Protein AF-A0A6J3C4P9-F1 (afdb_monomer_lite)

Secondary structure (DSSP, 8-state):
-HHHHHHHTT--------TTPPTTGGGGTTT-HHHHHHHHHHHHHHHHHTTGGGS--------

Radius of gyration: 16.23 Å; chains: 1; bounding box: 25×48×32 Å

Foldseek 3Di:
DVQVVCVVVVDDDDDDDQPPADVVLCVCLVPDPSSVVVVVVVVVVVCVVVVVVVDPPPPPDDD

Structure (mmCIF, N/CA/C/O backbone):
data_AF-A0A6J3C4P9-F1
#
_entry.id   AF-A0A6J3C4P9-F1
#
loop_
_atom_site.group_PDB
_atom_site.id
_atom_site.type_symbol
_atom_site.label_atom_id
_atom_site.label_alt_id
_atom_site.label_comp_id
_atom_site.label_asym_id
_atom_site.label_entity_id
_atom_site.label_seq_id
_atom_site.pdbx_PDB_ins_code
_atom_site.Cartn_x
_atom_site.Cartn_y
_atom_site.Cartn_z
_atom_site.occupancy
_atom_site.B_iso_or_equiv
_atom_site.auth_seq_id
_atom_site.auth_comp_id
_atom_site.auth_asym_id
_atom_site.auth_atom_id
_atom_site.pdbx_PDB_model_num
ATOM 1 N N . MET A 1 1 ? 0.621 -13.147 9.102 1.00 82.81 1 MET A N 1
ATOM 2 C CA . MET A 1 1 ? 0.429 -13.366 10.560 1.00 82.81 1 MET A CA 1
ATOM 3 C C . MET A 1 1 ? 0.221 -12.063 11.333 1.00 82.81 1 MET A C 1
ATOM 5 O O . MET A 1 1 ? -0.683 -12.018 12.155 1.00 82.81 1 MET A O 1
ATOM 9 N N . PHE A 1 2 ? 0.993 -11.006 11.064 1.00 95.12 2 PHE A N 1
ATOM 10 C CA . PHE A 1 2 ? 0.887 -9.734 11.792 1.00 95.12 2 PHE A CA 1
ATOM 11 C C . PHE A 1 2 ? -0.457 -9.011 11.601 1.00 95.12 2 PHE A C 1
ATOM 13 O O . PHE A 1 2 ? -1.164 -8.774 12.574 1.00 95.12 2 PHE A O 1
ATOM 20 N N . ALA A 1 3 ? -0.892 -8.799 10.357 1.00 94.75 3 ALA A N 1
ATOM 21 C CA . ALA A 1 3 ? -2.181 -8.167 10.064 1.00 94.75 3 ALA A CA 1
ATOM 22 C C . ALA A 1 3 ? -3.389 -8.879 10.706 1.00 94.75 3 ALA A C 1
ATOM 24 O O . ALA A 1 3 ? -4.293 -8.236 11.232 1.00 94.75 3 ALA A O 1
ATOM 25 N N . LYS A 1 4 ? -3.378 -10.223 10.750 1.00 95.44 4 LYS A N 1
ATOM 26 C CA . LYS A 1 4 ? -4.410 -11.007 11.453 1.00 95.44 4 LYS A CA 1
ATOM 27 C C . LYS A 1 4 ? -4.428 -10.710 12.958 1.00 95.44 4 LYS A C 1
ATOM 29 O O . LYS A 1 4 ? -5.504 -10.672 13.543 1.00 95.44 4 LYS A O 1
ATOM 34 N N . LYS A 1 5 ? -3.262 -10.506 13.585 1.00 97.31 5 LYS A N 1
ATOM 35 C CA . LYS A 1 5 ? -3.165 -10.124 15.005 1.00 97.31 5 LYS A CA 1
ATOM 36 C C . LYS A 1 5 ? -3.696 -8.706 15.233 1.00 97.31 5 LYS A C 1
ATOM 38 O O . LYS A 1 5 ? -4.497 -8.520 16.137 1.00 97.31 5 LYS A O 1
ATOM 43 N N . LEU A 1 6 ? -3.335 -7.746 14.379 1.00 97.12 6 LEU A N 1
ATOM 44 C CA . LEU A 1 6 ? -3.839 -6.368 14.464 1.00 97.12 6 LEU A CA 1
ATOM 45 C C . LEU A 1 6 ? -5.36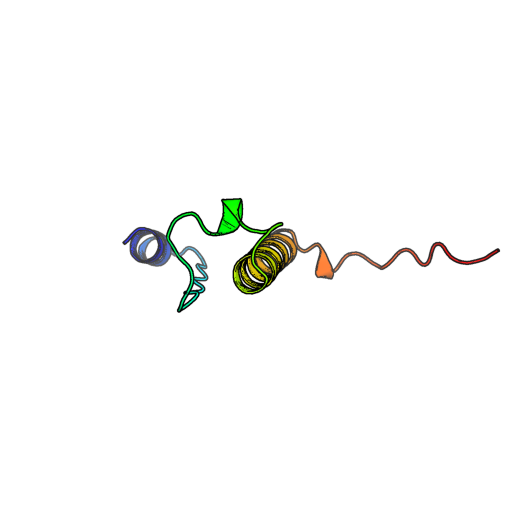4 -6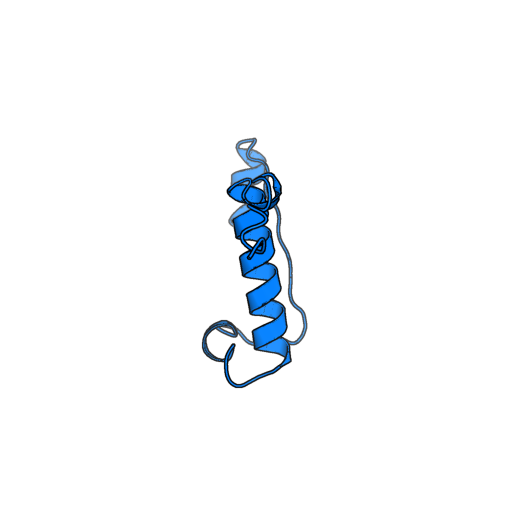.293 14.316 1.00 97.12 6 LEU A C 1
ATOM 47 O O . LEU A 1 6 ? -6.016 -5.620 15.112 1.00 97.12 6 LEU A O 1
ATOM 51 N N . LYS A 1 7 ? -5.933 -7.058 13.374 1.00 96.56 7 LYS A N 1
ATOM 52 C CA . LYS A 1 7 ? -7.388 -7.165 13.192 1.00 96.56 7 LYS A CA 1
ATOM 53 C C . LYS A 1 7 ? -8.089 -7.729 14.433 1.00 96.56 7 LYS A C 1
ATOM 55 O O . LYS A 1 7 ? -9.152 -7.245 14.801 1.00 96.56 7 LYS A O 1
ATOM 60 N N . LYS A 1 8 ? -7.492 -8.718 15.113 1.00 97.50 8 LYS A N 1
ATOM 61 C CA . LYS A 1 8 ? -8.030 -9.264 16.378 1.00 97.50 8 LYS A CA 1
ATOM 62 C C . LYS A 1 8 ? -8.061 -8.238 17.517 1.00 97.50 8 LYS A C 1
ATOM 64 O O . LYS A 1 8 ? -8.869 -8.394 18.420 1.00 97.50 8 LYS A O 1
ATOM 69 N N . LEU A 1 9 ? -7.208 -7.215 17.471 1.00 97.81 9 LEU A N 1
ATOM 70 C CA . LEU A 1 9 ? -7.180 -6.116 18.441 1.00 97.81 9 LEU A CA 1
ATOM 71 C C . LEU A 1 9 ? -8.137 -4.965 18.076 1.00 97.81 9 LEU A C 1
ATOM 73 O O . LEU A 1 9 ? -8.116 -3.935 18.736 1.00 97.81 9 LEU A O 1
ATOM 77 N N . GLY A 1 10 ? -8.950 -5.112 17.023 1.00 97.19 10 GLY A N 1
ATOM 78 C CA . GLY A 1 10 ? -9.908 -4.088 16.593 1.00 97.19 10 GLY A CA 1
ATOM 79 C C . GLY A 1 10 ? -9.325 -2.996 15.692 1.00 97.19 10 GLY A C 1
ATOM 80 O O . GLY A 1 10 ? -10.035 -2.054 15.356 1.00 97.19 10 GLY A O 1
ATOM 81 N N . ASN A 1 11 ? -8.065 -3.113 15.261 1.00 96.88 11 ASN A N 1
ATOM 82 C CA . ASN A 1 11 ? -7.486 -2.153 14.320 1.00 96.88 11 ASN A CA 1
ATOM 83 C C . ASN A 1 11 ? -8.073 -2.342 12.916 1.00 96.88 11 ASN A C 1
ATOM 85 O O . ASN A 1 11 ? -8.295 -3.474 12.467 1.00 96.88 11 ASN A O 1
ATOM 89 N N . ILE A 1 12 ? -8.234 -1.235 12.193 1.00 94.38 12 ILE A N 1
ATOM 90 C CA . ILE A 1 12 ? -8.509 -1.246 10.755 1.00 94.38 12 ILE A CA 1
ATOM 91 C C . ILE A 1 12 ? -7.200 -1.597 10.043 1.00 94.38 12 ILE A C 1
ATOM 93 O O . ILE A 1 12 ? -6.171 -0.969 10.277 1.00 94.38 12 ILE A O 1
ATOM 97 N N . VAL A 1 13 ? -7.214 -2.638 9.209 1.00 95.06 13 VAL A N 1
ATOM 98 C CA . VAL A 1 13 ? -6.004 -3.157 8.554 1.00 95.06 13 VAL A CA 1
ATOM 99 C C . VAL A 1 13 ? -6.280 -3.415 7.078 1.00 95.06 13 VAL A C 1
ATOM 101 O O . VAL A 1 13 ? -7.173 -4.197 6.753 1.00 95.06 13 VAL A O 1
ATOM 104 N N . GLY A 1 14 ? -5.470 -2.813 6.206 1.00 93.06 14 GLY A N 1
ATOM 105 C CA . GLY A 1 14 ? -5.374 -3.146 4.783 1.00 93.06 14 GLY A CA 1
ATOM 106 C C . GLY A 1 14 ? -4.163 -4.040 4.498 1.00 93.06 14 GLY A C 1
ATOM 107 O O . GLY A 1 14 ? -3.132 -3.926 5.161 1.00 93.06 14 GLY A O 1
ATOM 108 N N . ILE A 1 15 ? -4.291 -4.954 3.533 1.00 94.31 15 ILE A N 1
ATOM 109 C CA . ILE A 1 15 ? -3.176 -5.728 2.969 1.00 94.31 15 ILE A CA 1
ATOM 110 C C . ILE A 1 15 ? -3.338 -5.738 1.455 1.00 94.31 15 ILE A C 1
ATOM 112 O O . ILE A 1 15 ? -4.353 -6.227 0.963 1.00 94.31 15 ILE A O 1
ATOM 116 N N . ASP A 1 16 ? -2.301 -5.301 0.750 1.00 94.19 16 ASP A N 1
ATOM 117 C CA . ASP A 1 16 ? -2.146 -5.503 -0.686 1.00 94.19 16 ASP A CA 1
ATOM 118 C C . ASP A 1 16 ? -1.064 -6.576 -0.914 1.00 94.19 16 ASP A C 1
ATOM 120 O O . ASP A 1 16 ? 0.026 -6.510 -0.339 1.00 94.19 16 ASP A O 1
ATOM 124 N N . VAL A 1 17 ? -1.371 -7.595 -1.721 1.00 93.56 17 VAL A N 1
ATOM 125 C CA . VAL A 1 17 ? -0.408 -8.623 -2.146 1.00 93.56 17 VAL A CA 1
ATOM 126 C C . VAL A 1 17 ? -0.051 -8.345 -3.598 1.00 93.56 17 VAL A C 1
ATOM 128 O O . VAL A 1 17 ? -0.932 -8.331 -4.451 1.00 93.56 17 VAL A O 1
ATOM 131 N N . LEU A 1 18 ? 1.233 -8.113 -3.871 1.00 94.38 18 LEU A N 1
ATOM 132 C CA . LEU A 1 18 ? 1.724 -7.816 -5.216 1.00 94.38 18 LEU A CA 1
ATOM 133 C C . LEU A 1 18 ? 2.332 -9.075 -5.825 1.00 94.38 18 LEU A C 1
ATOM 135 O O . LEU A 1 18 ? 3.457 -9.457 -5.500 1.00 94.38 18 LEU A O 1
ATOM 139 N N . GLU A 1 19 ? 1.552 -9.744 -6.668 1.00 94.06 19 GLU A N 1
ATOM 140 C CA . GLU A 1 19 ? 1.991 -10.947 -7.371 1.00 94.06 19 GLU A CA 1
ATOM 141 C C . GLU A 1 19 ? 3.094 -10.624 -8.388 1.00 94.06 19 GLU A C 1
ATOM 143 O O . GLU A 1 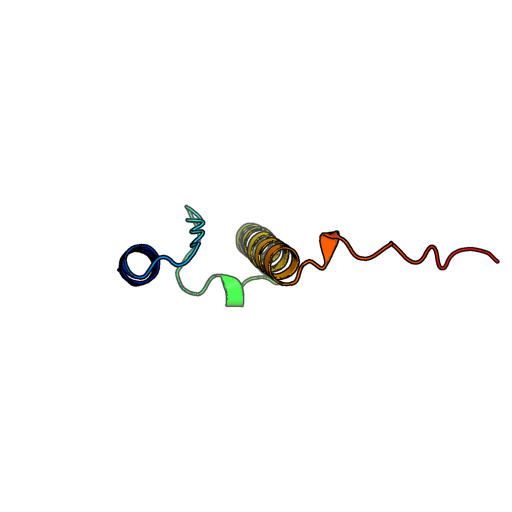19 ? 3.113 -9.557 -8.998 1.00 94.06 19 GLU A O 1
ATOM 148 N N . GLY A 1 20 ? 4.042 -11.548 -8.557 1.00 92.56 20 GLY A N 1
ATOM 149 C CA . GLY A 1 20 ? 5.148 -11.399 -9.510 1.00 92.56 20 GLY A CA 1
ATOM 150 C C . GLY A 1 20 ? 6.314 -10.523 -9.038 1.00 92.56 20 GLY A C 1
ATOM 151 O O . GLY A 1 20 ? 7.350 -10.509 -9.698 1.00 92.56 20 GLY A O 1
ATOM 152 N N . LEU A 1 21 ? 6.206 -9.847 -7.888 1.00 95.88 21 LEU A N 1
ATOM 153 C CA . LEU A 1 21 ? 7.309 -9.067 -7.322 1.00 95.88 21 LEU A CA 1
ATOM 154 C C . LEU A 1 21 ? 8.172 -9.890 -6.350 1.00 95.88 21 LEU A C 1
ATOM 156 O O . LEU A 1 21 ? 7.640 -10.631 -5.518 1.00 95.88 21 LEU A O 1
ATOM 160 N N . PRO A 1 22 ? 9.511 -9.749 -6.402 1.00 94.69 22 PRO A N 1
ATOM 161 C CA . PRO A 1 22 ? 10.399 -10.440 -5.480 1.00 94.69 22 PRO A CA 1
ATOM 162 C C . PRO A 1 22 ? 10.336 -9.834 -4.073 1.00 94.69 22 PRO A C 1
ATOM 164 O O . PRO A 1 22 ? 9.928 -8.688 -3.859 1.00 94.69 22 PRO A O 1
ATOM 167 N N . HIS A 1 23 ? 10.826 -10.587 -3.088 1.00 94.75 23 HIS A N 1
ATOM 168 C CA . HIS A 1 23 ? 11.083 -10.010 -1.774 1.00 94.75 23 HIS A CA 1
ATOM 169 C C . HIS A 1 23 ? 12.079 -8.844 -1.891 1.00 94.75 23 HIS A C 1
ATOM 171 O O . HIS A 1 23 ? 13.068 -8.930 -2.616 1.00 94.75 23 HIS A O 1
ATOM 177 N N . GLY A 1 24 ? 11.806 -7.744 -1.188 1.00 95.56 24 GLY A N 1
ATOM 178 C CA . GLY A 1 24 ? 12.639 -6.542 -1.254 1.00 95.56 24 GLY A CA 1
ATOM 179 C C . GLY A 1 24 ? 12.484 -5.723 -2.541 1.00 95.56 24 GLY A C 1
ATOM 180 O O . GLY A 1 24 ? 13.359 -4.908 -2.824 1.00 95.56 24 GLY A O 1
ATOM 181 N N . PHE A 1 25 ? 11.393 -5.896 -3.305 1.00 97.06 25 PHE A N 1
ATOM 182 C CA . PHE A 1 25 ? 11.182 -5.210 -4.590 1.00 97.06 25 PHE A CA 1
ATOM 183 C C . PHE A 1 25 ? 11.379 -3.684 -4.544 1.00 97.06 25 PHE A C 1
ATOM 185 O O . PHE A 1 25 ? 11.794 -3.098 -5.538 1.00 97.06 25 PHE A O 1
ATOM 192 N N . LEU A 1 26 ? 11.124 -3.033 -3.401 1.00 97.25 26 LEU A N 1
ATOM 193 C CA . LEU A 1 26 ? 11.285 -1.583 -3.234 1.00 97.25 26 LEU A CA 1
ATOM 194 C C . LEU A 1 26 ? 12.708 -1.096 -3.556 1.00 97.25 26 LEU A C 1
ATOM 196 O O . LEU A 1 26 ? 12.864 0.009 -4.077 1.00 97.25 26 LEU A O 1
ATOM 200 N N . ASN A 1 27 ? 13.726 -1.937 -3.338 1.00 97.62 27 ASN A N 1
ATOM 201 C CA . ASN A 1 27 ? 15.118 -1.639 -3.693 1.00 97.62 27 ASN A CA 1
ATOM 202 C C . ASN A 1 27 ? 15.326 -1.482 -5.209 1.00 97.62 27 ASN A C 1
ATOM 204 O O . ASN A 1 27 ? 16.277 -0.839 -5.638 1.00 97.62 27 ASN A O 1
ATOM 208 N N . PHE A 1 28 ? 14.432 -2.046 -6.023 1.00 96.81 28 PHE A N 1
ATOM 209 C CA . PHE A 1 28 ? 14.488 -2.006 -7.485 1.00 96.81 28 PHE A CA 1
ATOM 210 C C . PHE A 1 28 ? 13.500 -1.004 -8.092 1.00 96.81 28 PHE A C 1
ATOM 212 O O . PHE A 1 28 ? 13.333 -0.973 -9.309 1.00 96.81 28 PHE A O 1
ATOM 219 N N . SER A 1 29 ? 12.852 -0.171 -7.272 1.00 96.50 29 SER A N 1
ATOM 220 C CA . SER A 1 29 ? 11.824 0.788 -7.710 1.00 96.50 29 SER A CA 1
ATOM 221 C C . SER A 1 29 ? 12.294 1.778 -8.784 1.00 96.50 29 SER A C 1
ATOM 223 O O . SER A 1 29 ? 11.466 2.297 -9.528 1.00 96.50 29 SER A O 1
ATOM 225 N N . LEU A 1 30 ? 13.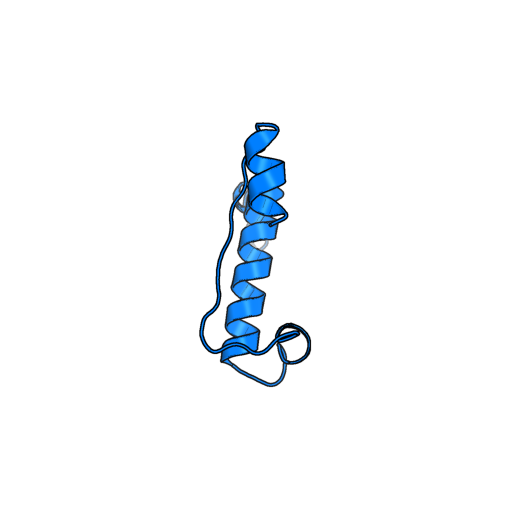601 2.030 -8.900 1.00 96.06 30 LEU A N 1
ATOM 226 C CA . LEU A 1 30 ? 14.185 2.895 -9.935 1.00 96.06 30 LEU A CA 1
ATOM 227 C C . LEU A 1 30 ? 14.620 2.144 -11.204 1.00 96.06 30 LEU A C 1
ATOM 229 O O . LEU A 1 30 ? 14.939 2.784 -12.201 1.00 96.06 30 LEU A O 1
ATOM 233 N N . MET A 1 31 ? 14.665 0.809 -11.173 1.00 95.56 31 MET A N 1
ATOM 234 C CA . MET A 1 31 ? 15.248 -0.016 -12.242 1.00 95.56 31 ME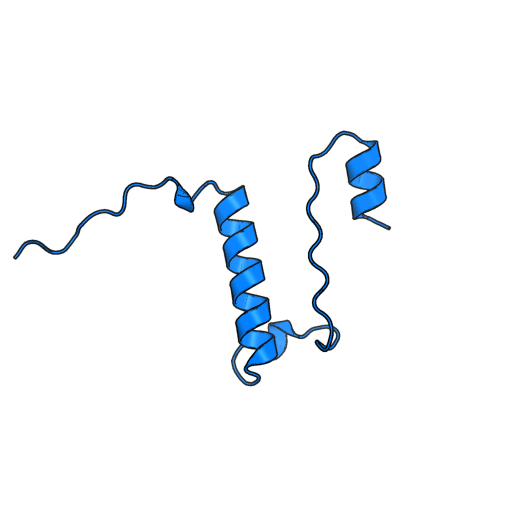T A CA 1
ATOM 235 C C . MET A 1 31 ? 14.227 -0.932 -12.924 1.00 95.56 31 MET A C 1
ATOM 237 O O . MET A 1 31 ? 14.350 -1.189 -14.117 1.00 95.56 31 MET A O 1
ATOM 241 N N . ALA A 1 32 ? 13.227 -1.423 -12.187 1.00 96.19 32 ALA A N 1
ATOM 242 C CA . ALA A 1 32 ? 12.191 -2.315 -12.700 1.00 96.19 32 ALA A CA 1
ATOM 243 C C . ALA A 1 32 ? 10.830 -1.611 -12.707 1.00 96.19 32 ALA A C 1
ATOM 245 O O . ALA A 1 32 ? 10.424 -1.008 -11.709 1.00 96.19 32 ALA A O 1
ATOM 246 N N . LYS A 1 33 ? 10.113 -1.703 -13.831 1.00 96.38 33 LYS A N 1
ATOM 247 C CA . LYS A 1 33 ? 8.826 -1.024 -14.029 1.00 96.38 33 LYS A CA 1
ATOM 248 C C . LYS A 1 33 ? 7.784 -1.510 -13.022 1.00 96.38 33 LYS A C 1
ATOM 250 O O . LYS A 1 33 ? 7.128 -0.702 -12.374 1.00 96.38 33 LYS A O 1
ATOM 255 N N . GLU A 1 34 ? 7.695 -2.816 -12.836 1.00 96.50 34 GLU A N 1
ATOM 256 C CA . GLU A 1 34 ? 6.752 -3.470 -11.935 1.00 96.50 34 GLU A CA 1
ATOM 257 C C . GLU A 1 34 ? 7.048 -3.091 -10.476 1.00 96.50 34 GLU A C 1
ATOM 259 O O . GLU A 1 34 ? 6.140 -2.820 -9.691 1.00 96.50 34 GLU A O 1
ATOM 264 N N . ALA A 1 35 ? 8.332 -2.992 -10.110 1.00 97.06 35 ALA A N 1
ATOM 265 C CA . ALA A 1 35 ? 8.738 -2.531 -8.786 1.00 97.06 35 ALA A CA 1
ATOM 266 C C . ALA A 1 35 ? 8.423 -1.041 -8.571 1.00 97.06 35 ALA A C 1
ATOM 268 O O . ALA A 1 35 ? 8.022 -0.651 -7.473 1.00 97.06 35 ALA A O 1
ATOM 269 N N . ASN A 1 36 ? 8.573 -0.210 -9.609 1.00 97.62 36 ASN A N 1
ATOM 270 C CA . ASN A 1 36 ? 8.184 1.199 -9.572 1.00 97.62 36 ASN A CA 1
ATOM 271 C C . ASN A 1 36 ? 6.675 1.351 -9.353 1.00 97.62 36 ASN A C 1
ATOM 273 O O . ASN A 1 36 ? 6.248 2.111 -8.484 1.00 97.62 36 ASN A O 1
ATOM 277 N N . GLU A 1 37 ? 5.867 0.603 -10.099 1.00 97.12 37 GLU A N 1
ATOM 278 C CA . GLU A 1 37 ? 4.409 0.592 -9.966 1.00 97.12 37 GLU A CA 1
ATOM 279 C C . GLU A 1 37 ? 3.978 0.111 -8.576 1.00 97.12 37 GLU A C 1
ATOM 281 O O . GLU A 1 37 ? 3.186 0.781 -7.910 1.00 97.12 37 GLU A O 1
ATOM 286 N N . GLY A 1 38 ? 4.590 -0.966 -8.072 1.00 96.94 38 GLY A N 1
ATOM 287 C CA . GLY A 1 38 ? 4.388 -1.418 -6.696 1.00 96.94 38 GLY A CA 1
ATOM 288 C C . GLY A 1 38 ? 4.752 -0.347 -5.660 1.00 96.94 38 GLY A C 1
ATOM 289 O O . GLY A 1 38 ? 4.018 -0.144 -4.694 1.00 96.94 38 GLY A O 1
ATOM 290 N N . SER A 1 39 ? 5.843 0.398 -5.877 1.00 97.31 39 SER A N 1
ATOM 291 C CA . SER A 1 39 ? 6.260 1.481 -4.974 1.00 97.31 39 SER A CA 1
ATOM 292 C C . SER A 1 39 ? 5.272 2.653 -4.960 1.00 97.31 39 SER A C 1
ATOM 294 O O . SER A 1 39 ? 5.015 3.230 -3.903 1.00 97.31 39 SER A O 1
ATOM 296 N N . LYS A 1 40 ? 4.651 2.964 -6.107 1.00 97.12 40 LYS A N 1
ATOM 297 C CA . LYS A 1 40 ? 3.599 3.984 -6.208 1.00 97.12 40 LYS A CA 1
ATOM 298 C C . LYS A 1 40 ? 2.375 3.590 -5.400 1.00 97.12 40 LYS A C 1
ATOM 300 O O . LYS A 1 40 ? 1.884 4.411 -4.635 1.00 97.12 40 LYS A O 1
ATOM 305 N N . LEU A 1 41 ? 1.942 2.333 -5.483 1.00 96.88 41 LEU A N 1
ATOM 306 C CA . LEU A 1 41 ? 0.838 1.845 -4.659 1.00 96.88 41 LEU A CA 1
ATOM 307 C C . LEU A 1 41 ? 1.145 1.969 -3.159 1.00 96.88 41 LEU A C 1
ATOM 309 O O . LEU A 1 41 ? 0.281 2.397 -2.397 1.00 96.88 41 LEU A O 1
ATOM 313 N N . CYS A 1 42 ? 2.376 1.668 -2.727 1.00 96.00 42 CYS A N 1
ATOM 314 C CA . CYS A 1 42 ? 2.779 1.905 -1.339 1.00 96.00 42 CYS A CA 1
ATOM 315 C C . CYS A 1 42 ? 2.632 3.384 -0.942 1.00 96.00 42 CYS A C 1
ATOM 317 O O . CYS A 1 42 ? 2.101 3.666 0.131 1.00 96.00 42 CYS A O 1
ATOM 319 N N . MET A 1 43 ? 3.054 4.321 -1.800 1.00 96.31 43 MET A N 1
ATOM 320 C CA . MET A 1 43 ? 2.884 5.757 -1.542 1.00 96.31 43 MET A CA 1
ATOM 321 C C . MET A 1 43 ? 1.409 6.154 -1.438 1.00 96.31 43 MET A C 1
ATOM 323 O O . MET A 1 43 ? 1.052 6.873 -0.511 1.00 96.31 43 MET A O 1
ATOM 327 N N . GLU A 1 44 ? 0.547 5.653 -2.324 1.00 95.94 44 GLU A N 1
ATOM 328 C CA . GLU A 1 44 ? -0.897 5.923 -2.280 1.00 95.94 44 GLU A CA 1
ATOM 329 C C . GLU A 1 44 ? -1.533 5.449 -0.964 1.00 95.94 44 GLU A C 1
ATOM 331 O O . GLU A 1 44 ? -2.304 6.180 -0.348 1.00 95.94 44 GLU A O 1
ATOM 336 N N . ARG A 1 45 ? -1.154 4.270 -0.451 1.00 95.25 45 ARG A N 1
ATOM 337 C CA . ARG A 1 45 ? -1.634 3.805 0.866 1.00 95.25 45 ARG A CA 1
ATOM 338 C C . ARG A 1 45 ? -1.185 4.707 2.009 1.00 95.25 45 ARG A C 1
ATOM 340 O O . ARG A 1 45 ? -1.956 4.944 2.934 1.00 95.25 45 ARG A O 1
ATOM 347 N N . ILE A 1 46 ? 0.045 5.213 1.953 1.00 95.25 46 ILE A N 1
ATOM 348 C CA . ILE A 1 46 ? 0.557 6.138 2.969 1.00 95.25 46 ILE A CA 1
ATOM 349 C C . ILE A 1 46 ? -0.200 7.469 2.902 1.00 95.25 46 ILE A C 1
ATOM 351 O O . ILE A 1 46 ? -0.608 7.970 3.945 1.00 95.25 46 ILE A O 1
ATOM 355 N N . LYS A 1 47 ? -0.448 8.009 1.702 1.00 94.56 47 LYS A N 1
ATOM 356 C CA . LYS A 1 47 ? -1.244 9.234 1.525 1.00 94.56 47 LYS A CA 1
ATOM 357 C C . LYS A 1 47 ? -2.651 9.094 2.096 1.00 94.56 47 LYS A C 1
ATOM 359 O O . LYS A 1 47 ? -3.061 9.956 2.865 1.00 94.56 47 LYS A O 1
ATOM 364 N N . GLN A 1 48 ? -3.326 7.981 1.806 1.00 92.06 48 GLN A N 1
ATOM 365 C CA . GLN A 1 48 ? -4.658 7.675 2.336 1.00 92.06 48 GLN A CA 1
ATOM 366 C C . GLN A 1 48 ? -4.675 7.624 3.870 1.00 92.06 48 GLN A C 1
ATOM 368 O O . GLN A 1 48 ? -5.608 8.116 4.495 1.00 92.06 48 GLN A O 1
ATOM 373 N N . LEU A 1 49 ? -3.639 7.053 4.494 1.00 92.12 49 LEU A N 1
ATOM 374 C CA . LEU A 1 49 ? -3.524 6.996 5.958 1.00 92.12 49 LEU A CA 1
ATOM 375 C C . LEU A 1 49 ? -3.217 8.354 6.596 1.00 92.12 49 LEU A C 1
ATOM 377 O O . LEU A 1 49 ? -3.587 8.583 7.745 1.00 92.12 49 LEU A O 1
ATOM 381 N N . LEU A 1 50 ? -2.516 9.221 5.871 1.00 94.62 50 LEU A N 1
ATOM 382 C CA . LEU A 1 50 ? -2.163 10.568 6.313 1.00 94.62 50 LEU A CA 1
ATOM 383 C C . LEU A 1 50 ? -3.211 11.619 5.917 1.00 94.62 50 LEU A C 1
ATOM 385 O O . LEU A 1 50 ? -2.993 12.797 6.184 1.00 94.62 50 LEU A O 1
ATOM 389 N N . ASP A 1 51 ? -4.310 11.201 5.280 1.00 90.31 51 ASP A N 1
ATOM 390 C CA . ASP A 1 51 ? -5.347 12.073 4.719 1.00 90.31 51 ASP A CA 1
ATOM 391 C C . ASP A 1 51 ? -4.777 13.166 3.791 1.00 90.31 51 ASP A C 1
ATOM 393 O O . ASP A 1 51 ? -5.260 14.289 3.723 1.00 90.31 51 ASP A O 1
ATOM 397 N N . LEU A 1 52 ? -3.701 12.853 3.061 1.00 87.31 52 LEU A N 1
ATOM 398 C CA . LEU A 1 52 ? -3.045 13.820 2.169 1.00 87.31 52 LEU A CA 1
ATOM 399 C C . LEU A 1 52 ? -3.811 14.039 0.862 1.00 87.31 52 LEU A C 1
ATOM 401 O O . LEU A 1 52 ? -3.555 15.019 0.166 1.00 87.31 52 LEU A O 1
ATOM 405 N N . ASP A 1 53 ? -4.758 13.158 0.548 1.00 71.75 53 ASP A N 1
ATOM 406 C CA . ASP A 1 53 ? -5.634 13.288 -0.618 1.00 71.75 53 ASP A CA 1
ATOM 407 C C . ASP A 1 53 ? -6.773 14.304 -0.378 1.00 71.75 53 ASP A C 1
ATOM 409 O O . ASP A 1 53 ? -7.453 14.697 -1.326 1.00 71.75 53 ASP A O 1
ATOM 413 N N . SER A 1 54 ? -6.980 14.751 0.872 1.00 62.41 54 SER A N 1
ATOM 414 C CA . SER A 1 54 ? -7.980 15.764 1.252 1.00 62.41 54 SER A CA 1
ATOM 415 C C . SER A 1 54 ? -7.418 17.192 1.303 1.00 62.41 54 SER A C 1
ATOM 417 O O . SER A 1 54 ? -8.178 18.156 1.444 1.00 62.41 54 SER A O 1
ATOM 419 N N . ALA A 1 55 ? -6.096 17.356 1.165 1.00 57.19 55 ALA A N 1
ATOM 420 C CA . ALA A 1 55 ? -5.478 18.671 1.136 1.00 57.19 55 ALA A CA 1
ATOM 421 C C . ALA A 1 55 ? -5.938 19.426 -0.126 1.00 57.19 55 ALA A C 1
ATOM 423 O O . ALA A 1 55 ? -5.801 18.895 -1.232 1.00 57.19 55 ALA A O 1
ATOM 424 N N . PRO A 1 56 ? -6.468 20.660 -0.004 1.00 58.56 56 PRO A N 1
ATOM 425 C CA . PRO A 1 56 ? -6.803 21.453 -1.175 1.00 58.56 56 PRO A CA 1
ATOM 426 C C . PRO A 1 56 ? -5.526 21.638 -1.991 1.00 58.56 56 PRO A C 1
ATOM 428 O O . PRO A 1 56 ? -4.525 22.141 -1.477 1.00 58.56 56 PRO A O 1
ATOM 431 N N . THR A 1 57 ? -5.555 21.216 -3.255 1.00 58.25 57 THR A N 1
ATOM 432 C CA . THR A 1 57 ? -4.538 21.583 -4.237 1.00 58.25 57 THR A CA 1
ATOM 433 C C . THR A 1 57 ? -4.430 23.099 -4.217 1.00 58.25 57 THR A C 1
ATOM 435 O O . THR A 1 57 ? -5.337 23.801 -4.664 1.00 58.25 57 THR A O 1
ATOM 438 N N . SER A 1 58 ? -3.353 23.623 -3.636 1.00 61.59 58 SER A N 1
ATOM 439 C CA . SER A 1 58 ? -2.996 25.017 -3.812 1.00 61.59 58 SER A CA 1
ATOM 440 C C . SER A 1 58 ? -2.691 25.193 -5.294 1.00 61.59 58 SER A C 1
ATOM 442 O O . SER A 1 58 ? -1.635 24.784 -5.776 1.00 61.59 58 SER A O 1
ATOM 444 N N . ASP A 1 59 ? -3.655 25.760 -6.021 1.00 55.41 59 ASP A N 1
ATOM 445 C CA . ASP A 1 59 ? -3.512 26.253 -7.389 1.00 55.41 59 ASP A CA 1
ATOM 446 C C . ASP A 1 59 ? -2.474 27.388 -7.411 1.00 55.41 59 ASP A C 1
ATOM 448 O O . ASP A 1 59 ? -2.784 28.565 -7.583 1.00 55.41 59 ASP A O 1
ATOM 452 N N . ASN A 1 60 ? -1.202 27.041 -7.226 1.00 57.84 60 ASN A N 1
ATOM 453 C CA . ASN A 1 60 ? -0.073 27.932 -7.439 1.00 57.84 60 ASN A CA 1
ATOM 454 C C . ASN A 1 60 ? 0.284 27.917 -8.926 1.00 57.84 60 ASN A C 1
ATOM 456 O O . ASN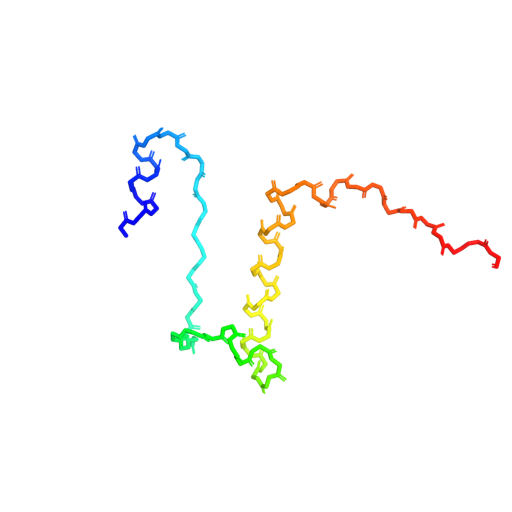 A 1 60 ? 1.361 27.478 -9.316 1.00 57.84 60 ASN A O 1
ATOM 460 N N . ASN A 1 61 ? -0.654 28.368 -9.759 1.00 58.03 61 ASN A N 1
ATOM 461 C CA . ASN A 1 61 ? -0.349 28.804 -11.116 1.00 58.03 61 ASN A CA 1
ATOM 462 C C . ASN A 1 61 ? -1.325 29.905 -11.564 1.00 58.03 61 ASN A C 1
ATOM 464 O O . ASN A 1 61 ? -2.164 29.729 -12.448 1.00 58.03 61 ASN A O 1
ATOM 468 N N . ARG A 1 62 ? -1.205 31.075 -10.931 1.00 51.69 62 ARG A N 1
ATOM 469 C CA . ARG A 1 62 ? -1.656 32.346 -11.501 1.00 51.69 62 ARG A CA 1
ATOM 470 C C . ARG A 1 62 ? -0.485 33.331 -11.486 1.00 51.69 62 ARG A C 1
ATOM 472 O O . ARG A 1 62 ? -0.111 33.784 -10.408 1.00 51.69 62 ARG A O 1
ATOM 479 N N . LEU A 1 63 ? -0.059 33.675 -12.709 1.00 43.31 63 LEU A N 1
ATOM 480 C CA . LEU A 1 63 ? 0.939 34.664 -13.161 1.00 43.31 63 LEU A CA 1
ATOM 481 C C . LEU A 1 63 ? 2.357 34.129 -13.383 1.00 43.31 63 LEU A C 1
ATOM 483 O O . LEU A 1 63 ? 3.037 33.779 -12.400 1.00 43.31 63 LEU A O 1
#

Sequence (63 aa):
MFAKKLKKLGNIVGIDVLEGLPHGFLNFSLMAKEANEGSKLCMERIKQLLDLDSAPTSDNNRL

pLDDT: mean 88.68, std 14.66, range [43.31, 97.81]